Protein AF-A0A7S2I5P0-F1 (afdb_monomer_lite)

Secondary structure (DSSP, 8-state):
-HHHHHHHHHHHHHIIIIIHHHHHHT----HHHHHHHHHHHHHHHHHH-----HHHHHHHHHHHHHHHHHHHHHTT--HHHHHHGGGSHHHHHHHHHHHHHHHHHHHHHHHHHHSGGG-TTSHHHHHHHT-

pLDDT: mean 82.44, std 11.2, range [55.06, 95.25]

Structure (mmCIF, N/CA/C/O backbone):
data_AF-A0A7S2I5P0-F1
#
_entry.id   AF-A0A7S2I5P0-F1
#
loop_
_atom_site.group_PDB
_atom_site.id
_atom_site.type_symbol
_atom_site.label_atom_id
_atom_site.label_alt_id
_atom_site.label_comp_id
_atom_site.label_asym_id
_atom_site.label_entity_id
_atom_site.label_seq_id
_atom_site.pdbx_PDB_ins_code
_atom_site.Cartn_x
_atom_site.Cartn_y
_atom_site.Cartn_z
_atom_site.occupancy
_atom_site.B_iso_or_equiv
_atom_site.auth_seq_id
_atom_site.auth_comp_id
_atom_site.auth_asym_id
_atom_site.auth_atom_id
_atom_site.pdbx_PDB_model_num
ATOM 1 N N . GLU A 1 1 ? -12.208 -13.092 -12.581 1.00 65.56 1 GLU A N 1
ATOM 2 C CA . GLU A 1 1 ? -12.834 -13.756 -11.414 1.00 65.56 1 GLU A CA 1
ATOM 3 C C . GLU A 1 1 ? -11.961 -13.665 -10.165 1.00 65.56 1 GLU A C 1
ATOM 5 O O . GLU A 1 1 ? -12.388 -12.988 -9.244 1.00 65.56 1 GLU A O 1
ATOM 10 N N . ARG A 1 2 ? -10.699 -14.126 -10.182 1.00 71.06 2 ARG A N 1
ATOM 11 C CA . ARG A 1 2 ? -9.745 -14.030 -9.046 1.00 71.06 2 ARG A CA 1
ATOM 12 C C . ARG A 1 2 ? -9.761 -12.713 -8.249 1.00 71.06 2 ARG A C 1
ATOM 14 O O . ARG A 1 2 ? -9.813 -12.744 -7.027 1.00 71.06 2 ARG A O 1
ATOM 21 N N . MET A 1 3 ? -9.720 -11.557 -8.919 1.00 74.88 3 MET A N 1
ATOM 22 C CA . MET A 1 3 ? -9.725 -10.250 -8.239 1.00 74.88 3 MET A CA 1
ATOM 23 C C . MET A 1 3 ? -11.043 -9.970 -7.501 1.00 74.88 3 MET A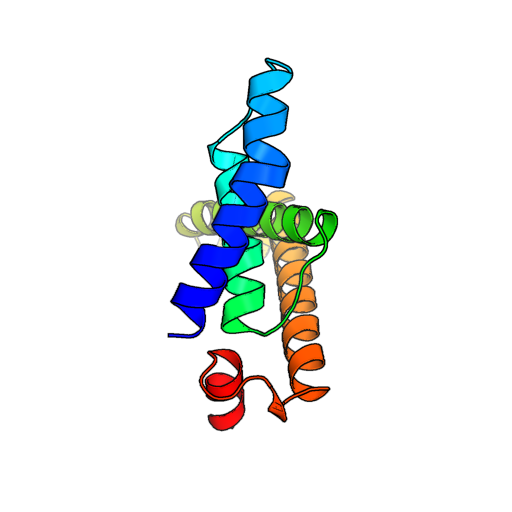 C 1
ATOM 25 O O . MET A 1 3 ? -11.029 -9.396 -6.418 1.00 74.88 3 MET A O 1
ATOM 29 N N . LEU A 1 4 ? -12.179 -10.388 -8.064 1.00 79.31 4 LEU A N 1
ATOM 30 C CA . LEU A 1 4 ? -13.486 -10.234 -7.422 1.00 79.31 4 LEU A CA 1
ATOM 31 C C . LEU A 1 4 ? -13.622 -11.172 -6.221 1.00 79.31 4 LEU A C 1
ATOM 33 O O . LEU A 1 4 ? -14.131 -10.747 -5.186 1.00 79.31 4 LEU A O 1
ATOM 37 N N . ASP A 1 5 ? -13.129 -12.405 -6.338 1.00 83.75 5 ASP A N 1
ATOM 38 C CA . ASP A 1 5 ? -13.172 -13.385 -5.250 1.00 83.75 5 ASP A CA 1
ATOM 39 C C . ASP A 1 5 ? -12.285 -12.954 -4.078 1.00 83.75 5 ASP A C 1
ATOM 41 O O . ASP A 1 5 ? -12.752 -12.897 -2.941 1.00 83.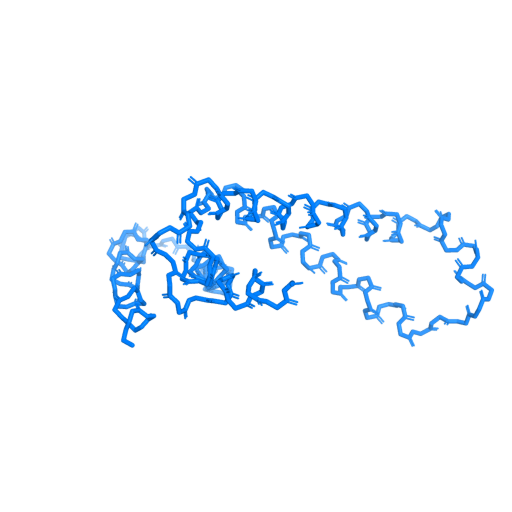75 5 ASP A O 1
ATOM 45 N N . LEU A 1 6 ? -11.044 -12.534 -4.360 1.00 80.69 6 LEU A N 1
ATOM 46 C CA . LEU A 1 6 ? -10.153 -11.957 -3.349 1.00 80.69 6 LEU A CA 1
ATOM 47 C C . LEU A 1 6 ? -10.767 -10.711 -2.704 1.00 80.69 6 LEU A C 1
ATOM 49 O O . LEU A 1 6 ? -10.680 -10.548 -1.492 1.00 80.69 6 LEU A O 1
ATOM 53 N N . CYS A 1 7 ? -11.416 -9.846 -3.490 1.00 84.19 7 CYS A N 1
ATOM 54 C CA . CYS A 1 7 ? -12.056 -8.642 -2.963 1.00 84.19 7 CYS A CA 1
ATOM 55 C C . CYS A 1 7 ? -13.156 -9.000 -1.959 1.00 84.19 7 CYS A C 1
ATOM 57 O O . CYS A 1 7 ? -13.184 -8.455 -0.861 1.00 84.19 7 CYS A O 1
ATOM 59 N N . ARG A 1 8 ? -14.026 -9.962 -2.293 1.00 87.44 8 ARG A N 1
ATOM 60 C CA . ARG A 1 8 ? -15.093 -10.414 -1.387 1.00 87.44 8 ARG A CA 1
ATOM 61 C C . ARG A 1 8 ? -14.541 -10.967 -0.078 1.00 87.44 8 ARG A C 1
ATOM 63 O O . ARG A 1 8 ? -15.050 -10.600 0.976 1.00 87.44 8 ARG A O 1
ATOM 70 N N . VAL A 1 9 ? -13.509 -11.809 -0.150 1.00 88.69 9 VAL A N 1
ATOM 71 C CA . VAL A 1 9 ? -12.866 -12.387 1.040 1.00 88.69 9 VAL A CA 1
ATOM 72 C C . VAL A 1 9 ? -12.260 -11.286 1.906 1.00 88.69 9 VAL A C 1
ATOM 74 O O . VAL A 1 9 ? -12.614 -11.172 3.075 1.00 88.69 9 VAL A O 1
ATOM 77 N N . ARG A 1 10 ? -11.429 -10.414 1.323 1.00 85.75 10 ARG A N 1
ATOM 78 C CA . ARG A 1 10 ? -10.740 -9.350 2.066 1.00 85.75 10 ARG A CA 1
ATOM 79 C C . ARG A 1 10 ? -11.693 -8.322 2.661 1.00 85.75 10 ARG A C 1
ATOM 81 O O . ARG A 1 10 ? -11.487 -7.890 3.789 1.00 85.75 10 ARG A O 1
ATOM 88 N N . VAL A 1 11 ? -12.743 -7.936 1.935 1.00 89.88 11 VAL A N 1
ATOM 89 C CA . VAL A 1 11 ? -13.776 -7.039 2.474 1.00 89.88 11 VAL A CA 1
ATOM 90 C C . VAL A 1 11 ? -14.496 -7.700 3.648 1.00 89.88 11 VAL A C 1
ATOM 92 O O . VAL A 1 11 ? -14.709 -7.040 4.659 1.00 89.88 11 VAL A O 1
ATOM 95 N N . GLY A 1 12 ? -14.834 -8.990 3.540 1.00 89.81 12 GLY A N 1
ATOM 96 C CA . GLY A 1 12 ? -15.434 -9.746 4.640 1.00 89.81 12 GLY A CA 1
ATOM 97 C C . GLY A 1 12 ? -14.544 -9.746 5.882 1.00 89.81 12 GLY A C 1
ATOM 98 O O . GLY A 1 12 ? -14.991 -9.326 6.943 1.00 89.81 12 GLY A O 1
ATOM 99 N N . GLU A 1 13 ? -13.271 -10.121 5.720 1.00 90.12 13 GLU A N 1
ATOM 100 C CA . GLU A 1 13 ? -12.268 -10.116 6.794 1.00 90.12 13 GLU A CA 1
ATOM 101 C C . GLU A 1 13 ? -12.108 -8.735 7.439 1.00 90.12 13 GLU A C 1
ATOM 103 O O . GLU A 1 13 ? -12.005 -8.632 8.658 1.00 90.12 13 GLU A O 1
ATOM 108 N N . TRP A 1 14 ? -12.117 -7.667 6.641 1.00 88.81 14 TRP A N 1
ATOM 109 C CA . TRP A 1 14 ? -11.975 -6.303 7.144 1.00 88.81 14 TRP A CA 1
ATOM 110 C C . TRP A 1 14 ? -13.212 -5.823 7.912 1.00 88.81 14 TRP A C 1
ATOM 112 O O . TRP A 1 14 ? -13.084 -5.184 8.959 1.00 88.81 14 TRP A O 1
ATOM 122 N N . ILE A 1 15 ? -14.415 -6.162 7.437 1.00 89.50 15 ILE A N 1
ATOM 123 C CA . ILE A 1 15 ? -15.659 -5.848 8.149 1.00 89.50 15 ILE A CA 1
ATOM 124 C C . ILE A 1 15 ? -15.661 -6.544 9.511 1.00 89.50 15 ILE A C 1
ATOM 126 O O . ILE A 1 15 ? -15.783 -5.870 10.531 1.00 89.50 15 ILE A O 1
ATOM 130 N N . THR A 1 16 ? -15.456 -7.861 9.532 1.00 92.88 16 THR A N 1
ATOM 131 C CA . THR A 1 16 ? -15.566 -8.654 10.764 1.00 92.88 16 THR A CA 1
ATOM 132 C C . THR A 1 16 ? -14.381 -8.460 11.707 1.00 92.88 16 THR A C 1
ATOM 134 O O . THR A 1 16 ? -14.526 -8.514 12.921 1.00 92.88 16 THR A O 1
ATOM 137 N N . GLY A 1 17 ? -13.178 -8.264 11.163 1.00 88.19 17 GLY A N 1
ATOM 138 C CA . GLY A 1 17 ? -11.940 -8.188 11.940 1.00 88.19 17 GLY A CA 1
ATOM 139 C C . GLY A 1 17 ? -11.553 -6.778 12.377 1.00 88.19 17 GLY A C 1
ATOM 140 O O . GLY A 1 17 ? -10.729 -6.630 13.275 1.00 88.19 17 GLY A O 1
ATOM 141 N N . THR A 1 18 ? -12.110 -5.738 11.753 1.00 86.25 18 THR A N 1
ATOM 142 C CA . THR A 1 18 ? -11.742 -4.344 12.043 1.00 86.25 18 THR A CA 1
ATOM 143 C C . THR A 1 18 ? -12.959 -3.472 12.312 1.00 86.25 18 THR A C 1
ATOM 145 O O . THR A 1 18 ? -13.018 -2.837 13.360 1.00 86.25 18 THR A O 1
ATOM 148 N N . LEU A 1 19 ? -13.938 -3.427 11.404 1.00 86.81 19 LEU A N 1
ATOM 149 C CA . LEU A 1 19 ? -15.044 -2.469 11.522 1.00 86.81 19 LEU A CA 1
ATOM 150 C C . LEU A 1 19 ? -16.027 -2.825 12.640 1.00 86.81 19 LEU A C 1
ATOM 152 O O . LEU A 1 19 ? -16.378 -1.949 13.424 1.00 86.81 19 LEU A O 1
ATOM 156 N N . GLU A 1 20 ? -16.457 -4.084 12.732 1.00 91.81 20 GLU A N 1
ATOM 157 C CA . GLU A 1 20 ? -17.368 -4.543 13.789 1.00 91.81 20 GLU A CA 1
ATOM 158 C C . GLU A 1 20 ? -16.786 -4.300 15.197 1.00 91.81 20 GLU A C 1
ATOM 160 O O . GLU A 1 20 ? -17.452 -3.620 15.983 1.00 91.81 20 GLU A O 1
ATOM 165 N N . PRO A 1 21 ? -15.530 -4.693 15.505 1.00 91.81 21 PRO A N 1
ATOM 166 C CA . PRO A 1 21 ? -14.907 -4.386 16.794 1.00 91.81 21 PRO A CA 1
ATOM 167 C C . PRO A 1 21 ? -14.844 -2.890 17.128 1.00 91.81 21 PRO A C 1
ATOM 169 O O . PRO A 1 21 ? -15.055 -2.510 18.277 1.00 91.81 21 PRO A O 1
ATOM 172 N N . LEU A 1 22 ? -14.565 -2.032 16.139 1.00 88.44 22 LEU A N 1
ATOM 173 C CA . LEU A 1 22 ? -14.495 -0.578 16.337 1.00 88.44 22 LEU A CA 1
ATOM 174 C C . LEU A 1 22 ? -15.871 0.039 16.613 1.00 88.44 22 LEU A C 1
ATOM 176 O O . LEU A 1 22 ? -15.991 0.987 17.390 1.00 88.44 22 LEU A O 1
ATOM 180 N N . VAL A 1 23 ? -16.920 -0.502 15.988 1.00 88.81 23 VAL A N 1
ATOM 181 C CA . VAL A 1 23 ? -18.304 -0.101 16.267 1.00 88.81 23 VAL A CA 1
ATOM 182 C C . VAL A 1 23 ? -18.708 -0.532 17.676 1.00 88.81 23 VAL A C 1
ATOM 184 O O . VAL A 1 23 ? -19.314 0.258 18.398 1.00 88.81 23 VAL A O 1
ATOM 187 N N . GLU A 1 24 ? -18.353 -1.752 18.083 1.00 92.38 24 GLU A N 1
ATOM 188 C CA . GLU A 1 24 ? -18.640 -2.279 19.422 1.00 92.38 24 GLU A CA 1
ATOM 189 C C . GLU A 1 24 ? -17.906 -1.514 20.531 1.00 92.38 24 GLU A C 1
ATOM 191 O O . GLU A 1 24 ? -18.483 -1.261 21.590 1.00 92.38 24 GLU A O 1
ATOM 196 N N . SER A 1 25 ? -16.655 -1.108 20.294 1.00 91.44 25 SER A N 1
ATOM 197 C CA . SER A 1 25 ? -15.862 -0.328 21.251 1.00 91.44 25 SER A CA 1
ATOM 198 C C . SER A 1 25 ? -16.259 1.152 21.314 1.00 91.44 25 SER A C 1
ATOM 200 O O . SER A 1 25 ? -15.905 1.842 22.272 1.00 91.44 25 SER A O 1
ATOM 202 N N . GLY A 1 26 ? -17.007 1.649 20.321 1.00 89.38 26 GLY A N 1
ATOM 203 C CA . GLY A 1 26 ? -17.375 3.061 20.206 1.00 89.38 26 GLY A CA 1
ATOM 204 C C . GLY A 1 26 ? -16.186 3.977 19.897 1.00 89.38 26 GLY A C 1
ATOM 205 O O . GLY A 1 26 ? -16.243 5.177 20.176 1.00 89.38 26 GLY A O 1
ATOM 206 N N . GLU A 1 27 ? -15.099 3.424 19.357 1.00 88.75 27 GLU A N 1
ATOM 207 C CA . GLU A 1 27 ? -13.895 4.177 19.021 1.00 88.75 27 GLU A CA 1
ATOM 208 C C . GLU A 1 27 ? -14.064 5.003 17.739 1.00 88.75 27 GLU A C 1
ATOM 210 O O . GLU A 1 27 ? -14.821 4.675 16.823 1.00 88.75 27 GLU A O 1
ATOM 215 N N . VAL A 1 28 ? -13.330 6.116 17.663 1.00 86.31 28 VAL A N 1
ATOM 216 C CA . VAL A 1 28 ? -13.319 6.968 16.470 1.00 86.31 28 VAL A CA 1
ATOM 217 C C . VAL A 1 28 ? -12.413 6.341 15.415 1.00 86.31 28 VAL A C 1
ATOM 219 O O . VAL A 1 28 ? -11.231 6.112 15.659 1.00 86.31 28 VAL A O 1
ATOM 222 N N . PHE A 1 29 ? -12.959 6.130 14.219 1.00 86.19 29 PHE A N 1
ATOM 223 C CA . PHE A 1 29 ? -12.261 5.513 13.097 1.00 86.19 29 PHE A CA 1
ATOM 224 C C . PHE A 1 29 ? -12.114 6.475 11.911 1.00 86.19 29 PHE A C 1
ATOM 226 O O . PHE A 1 29 ? -13.094 7.049 11.430 1.00 86.19 29 PHE A O 1
ATOM 233 N N . ASP A 1 30 ? -10.888 6.616 11.398 1.00 89.81 30 ASP A N 1
ATOM 234 C CA . ASP A 1 30 ? -10.626 7.326 10.144 1.00 89.81 30 ASP A CA 1
ATOM 235 C C . ASP A 1 30 ? -10.866 6.393 8.948 1.00 89.81 30 ASP A C 1
ATOM 237 O O . ASP A 1 30 ? -10.002 5.610 8.538 1.00 89.81 30 ASP A O 1
ATOM 241 N N . VAL A 1 31 ? -12.057 6.517 8.358 1.00 89.00 31 VAL A N 1
ATOM 242 C CA . VAL A 1 31 ? -12.475 5.742 7.182 1.00 89.00 31 VAL A CA 1
ATOM 243 C C . VAL A 1 31 ? -11.547 5.962 5.990 1.00 89.00 31 VAL A C 1
ATOM 245 O O . VAL A 1 31 ? -11.281 5.022 5.240 1.00 89.00 31 VAL A O 1
ATOM 248 N N . ALA A 1 32 ? -11.033 7.179 5.795 1.00 90.56 32 ALA A N 1
ATOM 249 C CA . ALA A 1 32 ? -10.187 7.481 4.650 1.00 90.56 32 ALA A CA 1
ATOM 250 C C . ALA A 1 32 ? -8.833 6.775 4.775 1.00 90.56 32 ALA A C 1
ATOM 252 O O . ALA A 1 32 ? -8.375 6.152 3.814 1.00 90.56 32 ALA A O 1
ATOM 253 N N . LEU A 1 33 ? -8.215 6.824 5.957 1.00 90.56 33 LEU A N 1
ATOM 254 C CA . LEU A 1 33 ? -6.971 6.104 6.223 1.00 90.56 33 LEU A CA 1
ATOM 255 C C . LEU A 1 33 ? -7.173 4.585 6.135 1.00 90.56 33 LEU A C 1
ATOM 257 O O . LEU A 1 33 ? -6.390 3.902 5.473 1.00 90.56 33 LEU A O 1
ATOM 261 N N . GLY A 1 34 ? -8.249 4.065 6.731 1.00 90.69 34 GLY A N 1
ATOM 262 C CA . GLY A 1 34 ? -8.587 2.645 6.661 1.00 90.69 34 GLY A CA 1
ATOM 263 C C . GLY A 1 34 ? -8.759 2.148 5.224 1.00 90.69 34 GLY A C 1
ATOM 264 O O . GLY A 1 34 ? -8.161 1.145 4.839 1.00 90.69 34 GLY A O 1
ATOM 265 N N . MET A 1 35 ? -9.483 2.899 4.388 1.00 90.94 35 MET A N 1
ATOM 266 C CA . MET A 1 35 ? -9.666 2.560 2.974 1.00 90.94 35 MET A CA 1
ATOM 267 C C . MET A 1 35 ? -8.368 2.641 2.167 1.00 90.94 35 MET A C 1
ATOM 269 O O . MET A 1 35 ? -8.149 1.801 1.293 1.00 90.94 35 MET A O 1
ATOM 273 N N . LYS A 1 36 ? -7.480 3.605 2.445 1.00 93.00 36 LYS A N 1
ATOM 274 C CA . LYS A 1 36 ? -6.155 3.664 1.800 1.00 93.00 36 LYS A CA 1
ATOM 275 C C . LYS A 1 36 ? -5.316 2.432 2.139 1.00 93.00 36 LYS A C 1
ATOM 277 O O . LYS A 1 36 ? -4.722 1.839 1.238 1.00 93.00 36 LYS A O 1
ATOM 282 N N . ARG A 1 37 ? -5.289 2.032 3.416 1.00 92.94 37 ARG A N 1
ATOM 283 C CA . ARG A 1 37 ? -4.572 0.833 3.880 1.00 92.94 37 ARG A CA 1
ATOM 284 C C . ARG A 1 37 ? -5.113 -0.423 3.208 1.00 92.94 37 ARG A C 1
ATOM 286 O O . ARG A 1 37 ? -4.352 -1.153 2.576 1.00 92.94 37 ARG A O 1
ATOM 293 N N . PHE A 1 38 ? -6.432 -0.603 3.263 1.00 91.81 38 PHE A N 1
ATOM 294 C CA . PHE A 1 38 ? -7.120 -1.738 2.657 1.00 91.81 38 PHE A CA 1
ATOM 295 C C . PHE A 1 38 ? -6.841 -1.845 1.154 1.00 91.81 38 PHE A C 1
ATOM 297 O O . PHE A 1 38 ? -6.394 -2.883 0.671 1.00 91.81 38 PHE A O 1
ATOM 304 N N . THR A 1 39 ? -7.062 -0.761 0.406 1.00 91.75 39 THR A N 1
ATOM 305 C CA . THR A 1 39 ? -6.903 -0.782 -1.056 1.00 91.75 39 THR A CA 1
ATOM 306 C C . THR A 1 39 ? -5.453 -1.000 -1.476 1.00 91.75 39 THR A C 1
ATOM 308 O O . THR A 1 39 ? -5.213 -1.735 -2.431 1.00 91.75 39 THR A O 1
ATOM 311 N N . THR A 1 40 ? -4.486 -0.433 -0.751 1.00 92.88 40 THR A N 1
ATOM 312 C CA . THR A 1 40 ? -3.056 -0.643 -1.025 1.00 92.88 40 THR A CA 1
ATOM 313 C C . THR A 1 40 ? -2.669 -2.106 -0.839 1.00 92.88 40 THR A C 1
ATOM 315 O O . THR A 1 40 ? -2.127 -2.708 -1.765 1.00 92.88 40 THR A O 1
ATOM 318 N N . ALA A 1 41 ? -3.004 -2.701 0.311 1.00 92.06 41 ALA A N 1
ATOM 319 C CA . ALA A 1 41 ? -2.714 -4.107 0.585 1.00 92.06 41 ALA A CA 1
ATOM 320 C C . ALA A 1 41 ? -3.396 -5.034 -0.435 1.00 92.06 41 ALA A C 1
ATOM 322 O O . ALA A 1 41 ? -2.753 -5.914 -1.006 1.00 92.06 41 ALA A O 1
ATOM 323 N N . PHE A 1 42 ? -4.674 -4.776 -0.732 1.00 90.88 42 PHE A N 1
ATOM 324 C CA . PHE A 1 42 ? -5.453 -5.564 -1.682 1.00 90.88 42 PHE A CA 1
ATOM 325 C C . PHE A 1 42 ? -4.881 -5.517 -3.104 1.00 90.88 42 PHE A C 1
ATOM 327 O O . PHE A 1 42 ? -4.750 -6.557 -3.746 1.00 90.88 42 PHE A O 1
ATOM 334 N N . ILE A 1 43 ? -4.531 -4.328 -3.612 1.00 89.38 43 ILE A N 1
ATOM 335 C CA . ILE A 1 43 ? -3.941 -4.192 -4.951 1.00 89.38 43 ILE A CA 1
ATOM 336 C C . ILE A 1 43 ? -2.619 -4.950 -5.012 1.00 89.38 43 ILE A C 1
ATOM 338 O O . ILE A 1 43 ? -2.370 -5.653 -5.989 1.00 89.38 43 ILE A O 1
ATOM 342 N N . VAL A 1 44 ? -1.782 -4.826 -3.981 1.00 89.69 44 VAL A N 1
ATOM 343 C CA . VAL A 1 44 ? -0.473 -5.479 -3.963 1.00 89.69 44 VAL A CA 1
ATOM 344 C C . VAL A 1 44 ? -0.613 -7.004 -3.954 1.00 89.69 44 VAL A C 1
ATOM 346 O O . VAL A 1 44 ? 0.027 -7.689 -4.752 1.00 89.69 44 VAL A O 1
ATOM 349 N N . GLU A 1 45 ? -1.521 -7.538 -3.147 1.00 87.94 45 GLU A N 1
ATOM 350 C CA . GLU A 1 45 ? -1.792 -8.973 -3.102 1.00 87.94 45 GLU A CA 1
ATOM 351 C C . GLU A 1 45 ? -2.415 -9.486 -4.406 1.00 87.94 45 GLU A C 1
ATOM 353 O O . GLU A 1 45 ? -1.953 -10.473 -4.979 1.00 87.94 45 GLU A O 1
ATOM 358 N N . ALA A 1 46 ? -3.439 -8.805 -4.921 1.00 84.75 46 ALA A N 1
ATOM 359 C CA . ALA A 1 46 ? -4.158 -9.254 -6.107 1.00 84.75 46 ALA A CA 1
ATOM 360 C C . ALA A 1 46 ? -3.315 -9.143 -7.387 1.00 84.75 46 ALA A C 1
ATOM 362 O O . ALA A 1 46 ? -3.395 -10.017 -8.251 1.00 84.75 46 ALA A O 1
ATOM 363 N N . ALA A 1 47 ? -2.529 -8.072 -7.529 1.00 83.38 47 ALA A N 1
ATOM 364 C CA . ALA A 1 47 ? -1.773 -7.790 -8.747 1.00 83.38 47 ALA A CA 1
ATOM 365 C C . ALA A 1 47 ? -0.355 -8.377 -8.743 1.00 83.38 47 ALA A C 1
ATOM 367 O O . ALA A 1 47 ? 0.180 -8.628 -9.824 1.00 83.38 47 ALA A O 1
ATOM 368 N N . PHE A 1 48 ? 0.243 -8.587 -7.565 1.00 83.25 48 PHE A N 1
ATOM 369 C CA . PHE A 1 48 ? 1.633 -9.037 -7.430 1.00 83.25 48 PHE A CA 1
ATOM 370 C C . PHE A 1 48 ? 1.789 -10.315 -6.600 1.00 83.25 48 PHE A C 1
ATOM 372 O O . PHE A 1 48 ? 2.905 -10.814 -6.484 1.00 83.25 48 PHE A O 1
ATOM 379 N N . GLY A 1 49 ? 0.709 -10.853 -6.024 1.00 82.12 49 GLY A N 1
ATOM 380 C CA . GLY A 1 49 ? 0.775 -12.052 -5.185 1.00 82.12 49 GLY A CA 1
ATOM 381 C C . GLY A 1 49 ? 1.509 -11.851 -3.865 1.00 82.12 49 GLY A C 1
ATOM 382 O O . GLY A 1 49 ? 1.918 -12.828 -3.247 1.00 82.12 49 GLY A O 1
ATOM 383 N N . TYR A 1 50 ? 1.722 -10.600 -3.456 1.00 87.56 50 TYR A N 1
ATOM 384 C CA . TYR A 1 50 ? 2.523 -10.258 -2.290 1.00 87.56 50 TYR A CA 1
ATOM 385 C C . TYR A 1 50 ? 1.629 -9.807 -1.138 1.00 87.56 50 TYR A C 1
ATOM 387 O O . TYR A 1 50 ? 0.913 -8.812 -1.250 1.00 87.56 50 TYR A O 1
ATOM 395 N N . SER A 1 51 ? 1.698 -10.512 -0.013 1.00 88.94 51 SER A N 1
ATOM 396 C CA . SER A 1 51 ? 0.999 -10.118 1.210 1.00 88.94 51 SER A CA 1
ATOM 397 C C . SER A 1 51 ? 1.852 -9.133 2.004 1.00 88.94 51 SER A C 1
ATOM 399 O O . SER A 1 51 ? 2.938 -9.473 2.472 1.00 88.94 51 SER A O 1
ATOM 401 N N . MET A 1 52 ? 1.365 -7.902 2.151 1.00 90.94 52 MET A N 1
ATOM 402 C CA . MET A 1 52 ? 2.051 -6.855 2.909 1.00 90.94 52 MET A CA 1
ATOM 403 C C . MET A 1 52 ? 1.801 -6.998 4.414 1.00 90.94 52 MET A C 1
ATOM 405 O O . MET A 1 52 ? 0.689 -7.317 4.827 1.00 90.94 52 MET A O 1
ATOM 409 N N . MET A 1 53 ? 2.811 -6.684 5.231 1.00 91.94 53 MET A N 1
ATOM 410 C CA . MET A 1 53 ? 2.617 -6.449 6.669 1.00 91.94 53 MET A CA 1
ATOM 411 C C . MET A 1 53 ? 2.059 -5.040 6.912 1.00 91.94 53 MET A C 1
ATOM 413 O O . MET A 1 53 ? 2.273 -4.150 6.085 1.00 91.94 53 MET A O 1
ATOM 417 N N . GLU A 1 54 ? 1.380 -4.807 8.037 1.00 88.44 54 GLU A N 1
ATOM 418 C CA . GLU A 1 54 ? 0.749 -3.510 8.336 1.00 88.44 54 GLU A CA 1
ATOM 419 C C . GLU A 1 54 ? 1.749 -2.345 8.311 1.00 88.44 54 GLU A C 1
ATOM 421 O O . GLU A 1 54 ? 1.487 -1.314 7.687 1.00 88.44 54 GLU A O 1
ATOM 426 N N . GLU A 1 55 ? 2.939 -2.524 8.888 1.00 91.75 55 GLU A N 1
ATOM 427 C CA . GLU A 1 55 ? 3.981 -1.491 8.902 1.00 91.75 55 GLU A CA 1
ATOM 428 C C . GLU A 1 55 ? 4.500 -1.187 7.492 1.00 91.75 55 GLU A C 1
ATOM 430 O O . GLU A 1 55 ? 4.927 -0.071 7.183 1.00 91.75 55 GLU A O 1
ATOM 435 N N . GLU A 1 56 ? 4.466 -2.189 6.615 1.00 93.19 56 GLU A N 1
ATOM 436 C CA . GLU A 1 56 ? 4.861 -2.040 5.224 1.00 93.19 56 GLU A CA 1
ATOM 437 C C . GLU A 1 56 ? 3.817 -1.242 4.438 1.00 93.19 56 GLU A C 1
ATOM 439 O O . GLU A 1 56 ? 4.188 -0.376 3.643 1.00 93.19 56 GLU A O 1
ATOM 444 N N . VAL A 1 57 ? 2.526 -1.480 4.698 1.00 94.50 57 VAL A N 1
ATOM 445 C CA . VAL A 1 57 ? 1.420 -0.700 4.121 1.00 94.50 57 VAL A CA 1
ATOM 446 C C . VAL A 1 57 ? 1.552 0.767 4.516 1.00 94.50 57 VAL A C 1
ATOM 448 O O . VAL A 1 57 ? 1.522 1.641 3.647 1.00 94.50 57 VAL A O 1
ATOM 451 N N . ASP A 1 58 ? 1.773 1.038 5.801 1.00 94.44 58 ASP A N 1
ATOM 452 C CA . ASP A 1 58 ? 1.954 2.398 6.310 1.00 94.44 58 ASP A CA 1
ATOM 453 C C . ASP A 1 58 ? 3.168 3.089 5.692 1.00 94.44 58 ASP A C 1
ATOM 455 O O . ASP A 1 58 ? 3.080 4.237 5.247 1.00 94.44 58 ASP A O 1
ATOM 459 N N . SER A 1 59 ? 4.296 2.380 5.594 1.00 94.44 59 SER A N 1
ATOM 460 C CA . SER A 1 59 ? 5.507 2.939 4.996 1.00 94.44 59 SER A CA 1
ATOM 461 C C . SER A 1 59 ? 5.319 3.277 3.516 1.00 94.44 59 SER A C 1
ATOM 463 O O . SER A 1 59 ? 5.788 4.323 3.057 1.00 94.44 59 SER A O 1
ATOM 465 N N . VAL A 1 60 ? 4.626 2.416 2.765 1.00 94.81 60 VAL A N 1
ATOM 466 C CA . VAL A 1 60 ? 4.326 2.645 1.347 1.00 94.81 60 VAL A CA 1
ATOM 467 C C . VAL A 1 60 ? 3.381 3.830 1.181 1.00 94.81 60 VAL A C 1
ATOM 469 O O . VAL A 1 60 ? 3.666 4.700 0.356 1.00 94.81 60 VAL A O 1
ATOM 472 N N . LEU A 1 61 ? 2.314 3.915 1.980 1.00 95.25 61 LEU A N 1
ATOM 473 C CA . LEU A 1 61 ? 1.374 5.037 1.950 1.00 95.25 61 LEU A CA 1
ATOM 474 C C . LEU A 1 61 ? 2.060 6.371 2.258 1.00 95.25 61 LEU A C 1
ATOM 476 O O . LEU A 1 61 ? 1.910 7.316 1.484 1.00 95.25 61 LEU A O 1
ATOM 480 N N . GLU A 1 62 ? 2.870 6.440 3.320 1.00 95.00 62 GLU A N 1
ATOM 481 C CA . GLU A 1 62 ? 3.618 7.656 3.664 1.00 95.00 62 GLU A CA 1
ATOM 482 C C . GLU A 1 62 ? 4.540 8.075 2.508 1.00 95.00 62 GLU A C 1
ATOM 484 O O . GLU A 1 62 ? 4.582 9.244 2.109 1.00 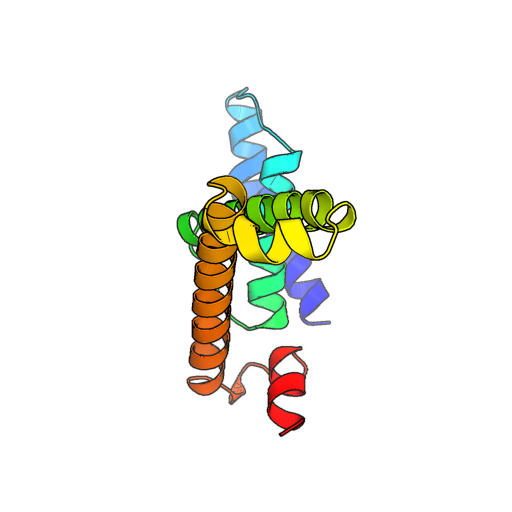95.00 62 GLU A O 1
ATOM 489 N N . CYS A 1 63 ? 5.272 7.119 1.928 1.00 93.94 63 CYS A N 1
ATOM 4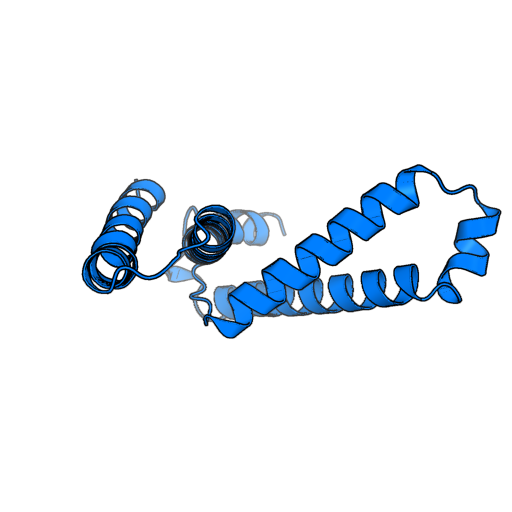90 C CA . CYS A 1 63 ? 6.171 7.411 0.817 1.00 93.94 63 CYS A CA 1
ATOM 491 C C . CYS A 1 63 ? 5.407 7.887 -0.425 1.00 93.94 63 CYS A C 1
ATOM 493 O O . CYS A 1 63 ? 5.856 8.828 -1.082 1.00 93.94 63 CYS A O 1
ATOM 495 N N . PHE A 1 64 ? 4.251 7.289 -0.730 1.00 92.19 64 PHE A N 1
ATOM 496 C CA . PHE A 1 64 ? 3.387 7.731 -1.823 1.00 92.19 64 PHE A CA 1
ATOM 497 C C . PHE A 1 64 ? 2.904 9.166 -1.617 1.00 92.19 64 PHE A C 1
ATOM 499 O O . PHE A 1 64 ? 3.020 9.977 -2.534 1.00 92.19 64 PHE A O 1
ATOM 506 N N . GLU A 1 65 ? 2.434 9.517 -0.420 1.00 91.81 65 GLU A N 1
ATOM 507 C CA . GLU A 1 65 ? 1.973 10.876 -0.113 1.00 91.81 65 GLU A CA 1
ATOM 508 C C . GLU A 1 65 ? 3.100 11.908 -0.251 1.00 91.81 65 GLU A C 1
ATOM 510 O O . GLU A 1 65 ? 2.917 12.951 -0.888 1.00 91.81 65 GLU A O 1
ATOM 515 N N . ILE A 1 66 ? 4.297 11.593 0.259 1.00 91.56 66 ILE A N 1
ATOM 516 C CA . ILE A 1 66 ? 5.491 12.434 0.096 1.00 91.56 66 ILE A CA 1
ATOM 517 C C . ILE A 1 66 ? 5.829 12.608 -1.390 1.00 91.56 66 ILE A C 1
ATOM 519 O O . ILE A 1 66 ? 6.112 13.724 -1.835 1.00 91.56 66 ILE A O 1
ATOM 523 N N . CYS A 1 67 ? 5.800 11.527 -2.172 1.00 88.94 67 CYS A N 1
ATOM 524 C CA . CYS A 1 67 ? 6.088 11.572 -3.602 1.00 88.94 67 CYS A CA 1
ATOM 525 C C . CYS A 1 67 ? 5.050 12.388 -4.381 1.00 88.94 67 CYS A C 1
ATOM 527 O O . CYS A 1 67 ? 5.437 13.212 -5.212 1.00 88.94 67 CYS A O 1
ATOM 529 N N . CYS A 1 68 ? 3.758 12.230 -4.089 1.00 87.69 68 CYS A N 1
ATOM 530 C CA . CYS A 1 68 ? 2.683 13.004 -4.708 1.00 87.69 68 CYS A CA 1
ATOM 531 C C . CYS A 1 68 ? 2.800 14.498 -4.379 1.00 87.69 68 CYS A C 1
ATOM 533 O O . CYS A 1 68 ? 2.764 15.329 -5.289 1.00 87.69 68 CYS A O 1
ATOM 535 N N . ALA A 1 69 ? 3.032 14.857 -3.113 1.00 85.31 69 ALA A N 1
ATOM 536 C CA . ALA A 1 69 ? 3.272 16.245 -2.714 1.00 85.31 69 ALA A CA 1
ATOM 537 C C . ALA A 1 69 ? 4.533 16.828 -3.387 1.00 85.31 69 ALA A C 1
ATOM 539 O O . ALA A 1 69 ? 4.548 17.971 -3.863 1.00 85.31 69 ALA A O 1
ATOM 540 N N . GLY A 1 70 ? 5.593 16.022 -3.494 1.00 78.00 70 GLY A N 1
ATOM 541 C CA . GLY A 1 70 ? 6.820 16.366 -4.209 1.00 78.00 70 GLY A CA 1
ATOM 542 C C . GLY A 1 70 ? 6.607 16.579 -5.712 1.00 78.00 70 GLY A C 1
ATOM 543 O O . GLY A 1 70 ? 7.195 17.487 -6.296 1.00 78.00 70 GLY A O 1
ATOM 544 N N . TYR A 1 71 ? 5.742 15.791 -6.350 1.00 75.38 71 TYR A N 1
ATOM 545 C CA . TYR A 1 71 ? 5.405 15.938 -7.767 1.00 75.38 71 TYR A CA 1
ATOM 546 C C . TYR A 1 71 ? 4.580 17.204 -8.029 1.00 75.38 71 TYR A C 1
ATOM 548 O O . TYR A 1 71 ? 4.926 17.995 -8.908 1.00 75.38 71 TYR A O 1
ATOM 556 N N . VAL A 1 72 ? 3.553 17.452 -7.209 1.00 69.00 72 VAL A N 1
ATOM 557 C CA . VAL A 1 72 ? 2.720 18.663 -7.298 1.00 69.00 72 VAL A CA 1
ATOM 558 C C . VAL A 1 72 ? 3.561 19.927 -7.114 1.00 69.00 72 VAL A C 1
ATOM 560 O O . VAL A 1 72 ? 3.409 20.886 -7.867 1.00 69.00 72 VAL A O 1
ATOM 563 N N . SER A 1 73 ? 4.513 19.921 -6.177 1.00 64.50 73 SER A N 1
ATOM 564 C CA . SER A 1 73 ? 5.421 21.062 -5.991 1.00 64.50 73 SER A CA 1
ATOM 565 C C . SER A 1 73 ? 6.402 21.251 -7.159 1.00 64.50 73 SER A C 1
ATOM 567 O O . SER A 1 73 ? 6.724 22.391 -7.509 1.00 64.50 73 SER A O 1
ATOM 569 N N . LYS A 1 74 ? 6.830 20.166 -7.823 1.00 62.47 74 LYS A N 1
ATOM 570 C CA . LYS A 1 74 ? 7.735 20.199 -8.987 1.00 62.47 74 LYS A CA 1
ATOM 571 C C . LYS A 1 74 ? 7.089 20.692 -10.284 1.00 62.47 74 LYS A C 1
ATOM 573 O O . LYS A 1 74 ? 7.813 21.260 -11.099 1.00 62.47 74 LYS A O 1
ATOM 578 N N . LEU A 1 75 ? 5.766 20.575 -10.454 1.00 57.03 75 LEU A N 1
ATOM 579 C CA . LEU A 1 75 ? 5.032 21.120 -11.616 1.00 57.03 75 LEU A CA 1
ATOM 580 C C . LEU A 1 75 ? 5.211 22.646 -11.796 1.00 57.03 75 LEU A C 1
ATOM 582 O O . LEU A 1 75 ? 4.917 23.177 -12.861 1.00 57.03 75 LEU A O 1
ATOM 586 N N . SER A 1 76 ? 5.730 23.347 -10.781 1.00 55.06 76 SER A N 1
ATOM 587 C CA . SER A 1 76 ? 5.937 24.802 -10.770 1.00 55.06 76 SER A CA 1
ATOM 588 C C . SER A 1 76 ? 7.402 25.264 -10.911 1.00 55.06 76 SER A C 1
ATOM 590 O O . SER A 1 76 ? 7.692 26.455 -10.752 1.00 55.06 76 SER A O 1
ATOM 592 N N . LEU A 1 77 ? 8.363 24.360 -11.157 1.00 57.25 77 LEU A N 1
ATOM 593 C CA . LEU A 1 77 ? 9.796 24.686 -11.077 1.00 57.25 77 LEU A CA 1
ATOM 594 C C . LEU A 1 77 ? 10.449 24.939 -12.445 1.00 57.25 77 LEU A C 1
ATOM 596 O O . LEU A 1 77 ? 10.418 24.101 -13.340 1.00 57.25 77 LEU A O 1
ATOM 600 N N . SER A 1 78 ? 11.133 26.080 -12.568 1.00 60.81 78 SER A N 1
ATOM 601 C CA . SER A 1 78 ? 12.033 26.407 -13.679 1.00 60.81 78 SER A CA 1
ATOM 602 C C . SER A 1 78 ? 13.404 25.717 -13.538 1.00 60.81 78 SER A C 1
ATOM 604 O O . SER A 1 78 ? 13.844 25.402 -12.429 1.00 60.81 78 SER A O 1
ATOM 606 N N . LEU A 1 79 ? 14.112 25.524 -14.662 1.00 60.69 79 LEU A N 1
ATOM 607 C CA . LEU A 1 79 ? 15.450 24.899 -14.777 1.00 60.69 79 LEU A CA 1
ATOM 608 C C . LEU A 1 79 ? 16.472 25.266 -13.666 1.00 60.69 79 LEU A C 1
ATOM 610 O O . LEU A 1 79 ? 17.143 24.362 -13.164 1.00 60.69 79 LEU A O 1
ATOM 614 N N . PRO A 1 80 ? 16.588 26.527 -13.199 1.00 64.75 80 PRO A N 1
ATOM 615 C CA . PRO A 1 80 ? 17.518 26.882 -12.119 1.00 64.75 80 PRO A CA 1
ATOM 616 C C . PRO A 1 80 ? 17.174 26.250 -10.759 1.00 64.75 80 PRO A C 1
ATOM 618 O O . PRO A 1 80 ? 18.070 25.885 -9.995 1.00 64.75 80 PRO A O 1
ATOM 621 N N . ARG A 1 81 ? 15.880 26.068 -10.450 1.00 60.22 81 ARG A N 1
ATOM 622 C CA . ARG A 1 81 ? 15.432 25.404 -9.210 1.00 60.22 81 ARG A CA 1
ATOM 623 C C . ARG A 1 81 ? 15.629 23.890 -9.246 1.00 60.22 81 ARG A C 1
ATOM 625 O O . ARG A 1 81 ? 15.661 23.274 -8.189 1.00 60.22 81 ARG A O 1
ATOM 632 N N . LEU A 1 82 ? 15.802 23.296 -10.425 1.00 61.22 82 LEU A N 1
ATOM 633 C CA . LEU A 1 82 ? 16.172 21.886 -10.585 1.00 61.22 82 LEU A CA 1
ATOM 634 C C . LEU A 1 82 ? 17.622 21.635 -10.140 1.00 61.22 82 LEU A C 1
ATOM 636 O O . LEU A 1 82 ? 17.880 20.678 -9.415 1.00 61.22 82 LEU A O 1
ATOM 640 N N . LEU A 1 83 ? 18.548 22.535 -10.495 1.00 61.78 83 LEU A N 1
ATOM 641 C CA . LEU A 1 83 ? 19.972 22.429 -10.142 1.00 61.78 83 LEU A CA 1
ATOM 642 C C . LEU A 1 83 ? 20.247 22.739 -8.660 1.00 61.78 83 LEU A C 1
ATOM 644 O O . LEU A 1 83 ? 21.010 22.025 -8.014 1.00 61.78 83 LEU A O 1
ATOM 648 N N . LEU A 1 84 ? 19.581 23.751 -8.091 1.00 63.97 84 LEU A N 1
ATOM 649 C CA . LEU A 1 84 ? 19.653 24.054 -6.650 1.00 63.97 84 LEU A CA 1
ATOM 650 C C . LEU A 1 84 ? 18.707 23.184 -5.802 1.00 63.97 84 LEU A C 1
ATOM 652 O O . LEU A 1 84 ? 18.798 23.169 -4.574 1.00 63.97 84 LEU A O 1
ATOM 656 N N . GLY A 1 85 ? 17.814 22.432 -6.449 1.00 62.06 85 GLY A N 1
ATOM 657 C CA . GLY A 1 85 ? 16.747 21.665 -5.810 1.00 62.06 85 GLY A CA 1
ATOM 658 C C . GLY A 1 85 ? 17.254 20.600 -4.846 1.00 62.06 85 GLY A C 1
ATOM 659 O O . GLY A 1 85 ? 16.625 20.374 -3.820 1.00 62.06 85 GLY A O 1
ATOM 660 N N . ARG A 1 86 ? 18.433 20.014 -5.090 1.00 64.38 86 ARG A N 1
ATOM 661 C CA . ARG A 1 86 ? 19.048 19.027 -4.182 1.00 64.38 86 ARG A CA 1
ATOM 662 C C . ARG A 1 86 ? 19.394 19.572 -2.793 1.00 64.38 86 ARG A C 1
ATOM 664 O O . ARG A 1 86 ? 19.484 18.790 -1.852 1.00 64.38 86 ARG A O 1
ATOM 671 N N . MET A 1 87 ? 19.559 20.887 -2.638 1.00 68.44 87 MET A N 1
ATOM 672 C CA . MET A 1 87 ? 19.747 21.508 -1.320 1.00 68.44 87 MET A CA 1
ATOM 673 C C . MET A 1 87 ? 18.421 21.750 -0.588 1.00 68.44 87 MET A C 1
ATOM 675 O O . MET A 1 87 ? 18.423 21.998 0.616 1.00 68.44 87 MET A O 1
ATOM 679 N N . HIS A 1 88 ? 17.282 21.630 -1.275 1.00 74.12 88 HIS A N 1
ATOM 680 C CA . HIS A 1 88 ? 15.972 21.814 -0.673 1.00 74.12 88 HIS A CA 1
ATOM 681 C C . HIS A 1 88 ? 15.553 20.550 0.107 1.00 74.12 88 HIS A C 1
ATOM 683 O O . HIS A 1 88 ? 15.435 19.473 -0.489 1.00 74.12 88 HIS A O 1
ATOM 689 N N . PRO A 1 89 ? 15.248 20.646 1.415 1.00 79.94 89 PRO A N 1
ATOM 690 C CA . PRO A 1 89 ? 14.885 19.485 2.235 1.00 79.94 89 PRO A CA 1
ATOM 691 C C . PRO A 1 89 ? 13.704 18.682 1.675 1.00 79.94 89 PRO A C 1
ATOM 693 O O . PRO A 1 8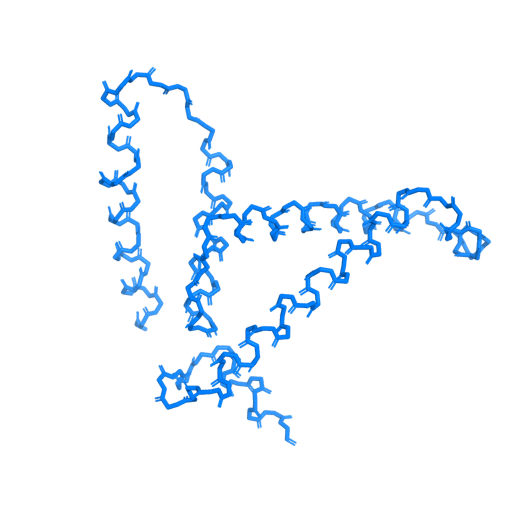9 ? 13.737 17.455 1.671 1.00 79.94 89 PRO A O 1
ATOM 696 N N . GLY A 1 90 ? 12.691 19.364 1.128 1.00 78.62 90 GLY A N 1
ATOM 697 C CA . GLY A 1 90 ? 11.539 18.712 0.488 1.00 78.62 90 GLY A CA 1
ATOM 698 C C . GLY A 1 90 ? 11.902 17.842 -0.723 1.00 78.62 90 GLY A C 1
ATOM 699 O O . GLY A 1 90 ? 11.350 16.754 -0.887 1.00 78.62 90 GLY A O 1
ATOM 700 N N . VAL A 1 91 ? 12.881 18.262 -1.534 1.00 78.81 91 VAL A N 1
ATOM 701 C CA . VAL A 1 91 ? 13.357 17.467 -2.678 1.00 78.81 91 VAL A CA 1
ATOM 702 C C . VAL A 1 91 ? 14.097 16.232 -2.179 1.00 78.81 91 VAL A C 1
ATOM 704 O O . VAL A 1 91 ? 13.801 15.134 -2.640 1.00 78.81 91 VAL A O 1
ATOM 707 N N . ARG A 1 92 ? 14.974 16.382 -1.178 1.00 83.38 92 ARG A N 1
ATOM 708 C CA . ARG A 1 92 ? 15.684 15.248 -0.561 1.00 83.38 92 ARG A CA 1
ATOM 709 C C . ARG A 1 92 ? 14.719 14.240 0.067 1.00 83.38 92 ARG A C 1
ATOM 711 O O . ARG A 1 92 ? 14.891 13.042 -0.124 1.00 83.38 92 ARG A O 1
ATOM 718 N N . ARG A 1 93 ? 13.682 14.710 0.771 1.00 86.62 93 ARG A N 1
ATOM 719 C CA . ARG A 1 93 ? 12.641 13.845 1.356 1.00 86.62 93 ARG A CA 1
ATOM 720 C C . ARG A 1 93 ? 11.873 13.084 0.271 1.00 86.62 93 ARG A C 1
ATOM 722 O O . ARG A 1 93 ? 11.631 11.892 0.423 1.00 86.62 93 ARG A O 1
ATOM 729 N N . THR A 1 94 ? 11.563 13.747 -0.843 1.00 87.25 94 THR A N 1
ATOM 730 C CA . THR A 1 94 ? 10.920 13.121 -2.010 1.00 87.25 94 THR A CA 1
ATOM 731 C C . THR A 1 94 ? 11.812 12.058 -2.654 1.00 87.25 94 THR A C 1
ATOM 733 O O . THR A 1 94 ? 11.336 10.972 -2.963 1.00 87.25 94 THR A O 1
ATOM 736 N N . GLU A 1 95 ? 13.105 12.338 -2.839 1.00 86.56 95 GLU A N 1
ATOM 737 C CA . GLU A 1 95 ? 14.072 11.370 -3.380 1.00 86.56 95 GLU A CA 1
ATOM 738 C C . GLU A 1 95 ? 14.228 10.147 -2.462 1.00 86.56 95 GLU A C 1
ATOM 740 O O . GLU A 1 95 ? 14.269 9.016 -2.941 1.00 86.56 95 GLU A O 1
ATOM 745 N N . GLN A 1 96 ? 14.263 10.352 -1.142 1.00 90.94 96 GLN A N 1
ATOM 746 C CA . GLN A 1 96 ? 14.316 9.258 -0.169 1.00 90.94 96 GLN A CA 1
ATOM 747 C C . GLN A 1 96 ? 13.048 8.396 -0.196 1.00 90.94 96 GLN A C 1
ATOM 749 O O . GLN A 1 96 ? 13.153 7.171 -0.204 1.00 90.94 96 GLN A O 1
ATOM 754 N N . ALA A 1 97 ? 11.864 9.013 -0.245 1.00 92.75 97 ALA A N 1
ATOM 755 C CA . ALA A 1 97 ? 10.597 8.295 -0.377 1.00 92.75 97 ALA A CA 1
ATOM 756 C C . ALA A 1 97 ? 10.528 7.503 -1.693 1.00 92.75 97 ALA A C 1
ATOM 758 O O . ALA A 1 97 ? 10.184 6.323 -1.685 1.00 92.75 97 ALA A O 1
ATOM 759 N N . ALA A 1 98 ? 10.956 8.103 -2.807 1.00 90.19 98 ALA A N 1
ATOM 760 C CA . ALA A 1 98 ? 11.020 7.426 -4.100 1.00 90.19 98 ALA A CA 1
ATOM 761 C C . ALA A 1 98 ? 11.973 6.219 -4.071 1.00 90.19 98 ALA A C 1
ATOM 763 O O . ALA A 1 98 ? 11.633 5.152 -4.577 1.00 90.19 98 ALA A O 1
ATOM 764 N N . SER A 1 99 ? 13.136 6.356 -3.426 1.00 92.81 99 SER A N 1
ATOM 765 C CA . SER A 1 99 ? 14.088 5.253 -3.238 1.00 92.81 99 SER A CA 1
ATOM 766 C C . SER A 1 99 ? 13.487 4.101 -2.421 1.00 92.81 99 SER A C 1
ATOM 768 O O . SER A 1 99 ? 13.627 2.933 -2.790 1.00 92.81 99 SER A O 1
ATOM 770 N N . LYS A 1 100 ? 12.732 4.407 -1.355 1.00 94.06 100 LYS A N 1
ATOM 771 C CA . LYS A 1 100 ? 12.001 3.392 -0.578 1.00 94.06 100 LYS A CA 1
ATOM 772 C C . LYS A 1 100 ? 10.944 2.671 -1.419 1.00 94.06 100 LYS A C 1
ATOM 774 O O . LYS A 1 100 ? 10.891 1.444 -1.380 1.00 94.06 100 LYS A O 1
ATOM 779 N N . LEU A 1 101 ? 10.162 3.401 -2.219 1.00 93.75 101 LEU A N 1
ATOM 780 C CA . LEU A 1 101 ? 9.177 2.803 -3.131 1.00 93.75 101 LEU A CA 1
ATOM 781 C C . LEU A 1 101 ? 9.842 1.917 -4.193 1.00 93.75 101 LEU A C 1
ATOM 783 O O . LEU A 1 101 ? 9.347 0.832 -4.484 1.00 93.75 101 LEU A O 1
ATOM 787 N N . GLN A 1 102 ? 10.994 2.324 -4.729 1.00 92.62 102 GLN A N 1
ATOM 788 C CA . GLN A 1 102 ? 11.754 1.512 -5.682 1.00 92.62 102 GLN A CA 1
ATOM 789 C C . GLN A 1 102 ? 12.296 0.224 -5.040 1.00 92.62 102 GLN A C 1
ATOM 791 O O . GLN A 1 102 ? 12.267 -0.844 -5.657 1.00 92.62 102 GLN A O 1
ATOM 796 N N . SER A 1 103 ? 12.764 0.305 -3.793 1.00 94.12 103 SER A N 1
ATOM 797 C CA . SER A 1 103 ? 13.180 -0.866 -3.014 1.00 94.12 103 SER A CA 1
ATOM 798 C C . SER A 1 103 ? 12.006 -1.818 -2.763 1.00 94.12 103 SER A C 1
ATOM 800 O O . SER A 1 103 ? 12.127 -3.024 -2.974 1.00 94.12 103 SER A O 1
ATOM 802 N N . PHE A 1 104 ? 10.837 -1.283 -2.398 1.00 93.50 104 PHE A N 1
ATOM 803 C CA . PHE A 1 104 ? 9.607 -2.065 -2.274 1.00 93.50 104 PHE A CA 1
ATOM 804 C C . PHE A 1 104 ? 9.225 -2.756 -3.591 1.00 93.50 104 PHE A C 1
ATOM 806 O O . PHE A 1 104 ? 9.060 -3.972 -3.607 1.00 93.50 104 PHE A O 1
ATOM 813 N N . ALA A 1 105 ? 9.204 -2.031 -4.712 1.00 90.50 105 ALA A N 1
ATOM 814 C CA . ALA A 1 105 ? 8.936 -2.615 -6.027 1.00 90.50 105 ALA A CA 1
ATOM 815 C C . ALA A 1 105 ? 9.935 -3.731 -6.388 1.00 90.50 105 ALA A C 1
ATOM 817 O O . ALA A 1 105 ? 9.560 -4.755 -6.956 1.00 90.50 105 ALA A O 1
ATOM 818 N N . SER A 1 106 ? 11.204 -3.578 -6.002 1.00 90.81 106 SER A N 1
ATOM 819 C CA . SER A 1 106 ? 12.225 -4.613 -6.197 1.00 90.81 106 SER A CA 1
ATOM 820 C C . SER A 1 106 ? 11.936 -5.874 -5.373 1.00 90.81 106 SER A C 1
ATOM 822 O O . SER A 1 106 ? 12.164 -6.982 -5.859 1.00 90.81 106 SER A O 1
ATOM 824 N N . ARG A 1 107 ? 11.399 -5.729 -4.151 1.00 91.12 107 ARG A N 1
ATOM 825 C CA . ARG A 1 107 ? 10.950 -6.861 -3.322 1.00 91.12 107 ARG A CA 1
ATOM 826 C C . ARG A 1 107 ? 9.742 -7.571 -3.930 1.00 91.12 107 ARG A C 1
ATOM 828 O O . ARG A 1 107 ? 9.761 -8.796 -3.974 1.00 91.12 107 ARG A O 1
ATOM 835 N N . LEU A 1 108 ? 8.768 -6.832 -4.471 1.00 88.56 108 LEU A N 1
ATOM 836 C CA . LEU A 1 108 ? 7.630 -7.416 -5.199 1.00 88.56 108 LEU A CA 1
ATOM 837 C C . LEU A 1 108 ? 8.104 -8.271 -6.381 1.00 88.56 108 LEU A C 1
ATOM 839 O O . LEU A 1 108 ? 7.733 -9.436 -6.502 1.00 88.56 108 LEU A O 1
ATOM 843 N N . LEU A 1 109 ? 8.994 -7.720 -7.213 1.00 85.81 109 LEU A N 1
ATOM 844 C CA . LEU A 1 109 ? 9.561 -8.436 -8.359 1.00 85.81 109 LEU A CA 1
ATOM 845 C C . LEU A 1 109 ? 10.352 -9.677 -7.940 1.00 85.81 109 LEU A C 1
ATOM 847 O O . LEU A 1 109 ? 10.284 -10.706 -8.608 1.00 85.81 109 LEU A O 1
ATOM 851 N N . LYS A 1 110 ? 11.119 -9.584 -6.851 1.00 87.44 110 LYS A N 1
ATOM 852 C CA . LYS A 1 110 ? 11.864 -10.723 -6.315 1.00 87.44 110 LYS A CA 1
ATOM 853 C C . LYS A 1 110 ? 10.916 -11.820 -5.822 1.00 87.44 110 LYS A C 1
ATOM 855 O O . LYS A 1 110 ? 11.101 -12.969 -6.201 1.00 87.44 110 LYS A O 1
ATOM 860 N N . SER A 1 111 ? 9.895 -11.455 -5.049 1.00 85.19 111 SER A N 1
ATOM 861 C CA . SER A 1 111 ? 8.903 -12.392 -4.514 1.00 85.19 111 SER A CA 1
ATOM 862 C C . SER A 1 111 ? 8.160 -13.142 -5.623 1.00 85.19 111 SER A C 1
ATOM 864 O O . SER A 1 111 ? 7.996 -14.356 -5.528 1.00 85.19 111 SER A O 1
ATOM 866 N N . TYR A 1 112 ? 7.801 -12.450 -6.709 1.00 82.56 112 TYR A N 1
ATOM 867 C CA . TYR A 1 112 ? 7.215 -13.083 -7.891 1.00 82.56 112 TYR A CA 1
ATOM 868 C C . TYR A 1 112 ? 8.154 -14.098 -8.545 1.00 82.56 112 TYR A C 1
ATOM 870 O O . TYR A 1 112 ? 7.753 -15.227 -8.805 1.00 82.56 112 TYR A O 1
ATOM 878 N N . ARG A 1 113 ? 9.419 -13.724 -8.783 1.00 82.50 113 ARG A N 1
ATOM 879 C CA . ARG A 1 113 ? 10.407 -14.614 -9.422 1.00 82.50 113 ARG A CA 1
ATOM 880 C C . ARG A 1 113 ? 10.693 -15.873 -8.612 1.00 82.50 113 ARG A C 1
ATOM 882 O O . ARG A 1 113 ? 11.099 -16.876 -9.186 1.00 82.50 113 ARG A O 1
ATOM 889 N N . GLU A 1 114 ? 10.519 -15.811 -7.298 1.00 84.12 114 GLU A N 1
ATOM 890 C CA . GLU A 1 114 ? 10.668 -16.964 -6.412 1.00 84.12 114 GLU A CA 1
ATOM 891 C C . GLU A 1 114 ? 9.456 -17.911 -6.479 1.00 84.12 114 GLU A C 1
ATOM 893 O O . GLU A 1 114 ? 9.615 -19.089 -6.179 1.00 84.12 114 GLU A O 1
ATOM 898 N N . ASN A 1 115 ? 8.273 -17.440 -6.908 1.00 76.06 115 ASN A N 1
ATOM 899 C CA . ASN A 1 115 ? 7.036 -18.235 -6.993 1.00 76.06 115 ASN A CA 1
ATOM 900 C C . ASN A 1 115 ? 6.170 -17.905 -8.239 1.00 76.06 115 ASN A C 1
ATOM 902 O O . ASN A 1 115 ? 5.000 -17.525 -8.097 1.00 76.06 115 ASN A O 1
ATOM 906 N N . PRO A 1 116 ? 6.698 -18.063 -9.469 1.00 68.56 116 PRO A N 1
ATOM 907 C CA . PRO A 1 116 ? 6.033 -17.587 -10.686 1.00 68.56 116 PRO A CA 1
ATOM 908 C C . PRO A 1 116 ? 4.760 -18.375 -11.040 1.00 68.56 116 PRO A C 1
ATOM 910 O O . PRO A 1 116 ? 3.816 -17.813 -11.594 1.00 68.56 116 PRO A O 1
ATOM 913 N N . GLU A 1 117 ? 4.691 -19.658 -10.671 1.00 64.19 117 GLU A N 1
ATOM 914 C CA . GLU A 1 117 ? 3.638 -20.594 -11.102 1.00 64.19 117 GLU A CA 1
ATOM 915 C C . GLU A 1 117 ? 2.239 -20.299 -10.518 1.00 64.19 117 GLU A C 1
ATOM 917 O O . GLU A 1 117 ? 1.244 -20.846 -10.985 1.00 64.19 117 GLU A O 1
ATOM 922 N N . SER A 1 118 ? 2.125 -19.414 -9.518 1.00 60.50 118 SER A N 1
ATOM 923 C CA . SER A 1 118 ? 0.854 -19.116 -8.828 1.00 60.50 118 SER A CA 1
ATOM 924 C C . SER A 1 118 ? 0.149 -17.831 -9.299 1.00 60.50 118 SER A C 1
ATOM 926 O O . SER A 1 118 ? -0.906 -17.459 -8.764 1.00 60.50 118 SER A O 1
ATOM 928 N N . LEU A 1 119 ? 0.722 -17.133 -10.288 1.00 65.81 119 LEU A N 1
ATOM 929 C CA . LEU A 1 119 ? 0.387 -15.739 -10.614 1.00 65.81 119 LEU A CA 1
ATOM 930 C C . LEU A 1 119 ? 0.086 -15.497 -12.099 1.00 65.81 119 LEU A C 1
ATOM 932 O O . LEU A 1 119 ? 0.111 -14.355 -12.562 1.00 65.81 119 LEU A O 1
ATOM 936 N N . ASP A 1 120 ? -0.269 -16.548 -12.831 1.00 64.69 120 ASP A N 1
ATOM 937 C CA . ASP A 1 120 ? -0.691 -16.442 -14.225 1.00 64.69 120 ASP A CA 1
ATOM 938 C C . ASP A 1 120 ? -1.919 -15.519 -14.376 1.00 64.69 120 ASP A C 1
ATOM 940 O O . ASP A 1 120 ? -2.878 -15.582 -13.599 1.00 64.69 120 ASP A O 1
ATOM 944 N N . GLY A 1 121 ? -1.864 -14.601 -15.346 1.00 67.00 121 GLY A N 1
ATOM 945 C CA . GLY A 1 121 ? -2.899 -13.582 -15.580 1.00 67.00 121 GLY A CA 1
ATOM 946 C C . GLY A 1 121 ? -2.880 -12.367 -14.636 1.00 67.00 121 GLY A C 1
ATOM 947 O O . GLY A 1 121 ? -3.778 -11.527 -14.711 1.00 67.00 121 GLY A O 1
ATOM 948 N N . THR A 1 122 ? -1.882 -12.240 -13.757 1.00 72.69 122 THR A N 1
ATOM 949 C CA . THR A 1 122 ? -1.678 -11.031 -12.935 1.00 72.69 122 THR A CA 1
ATOM 950 C C . THR A 1 122 ? -0.860 -9.962 -13.667 1.00 72.69 122 THR A C 1
ATOM 952 O O . THR A 1 122 ? -0.177 -10.241 -14.653 1.00 72.69 122 THR A O 1
ATOM 955 N N . VAL A 1 123 ? -0.898 -8.717 -13.171 1.00 75.00 123 VAL A N 1
ATOM 956 C CA . VAL A 1 123 ? -0.127 -7.599 -13.750 1.00 75.00 123 VAL A CA 1
ATOM 957 C C . VAL A 1 123 ? 1.366 -7.918 -13.778 1.00 75.00 123 VAL A C 1
ATOM 959 O O . VAL A 1 123 ? 2.038 -7.609 -14.757 1.00 75.00 123 VAL A O 1
ATOM 962 N N . ILE A 1 124 ? 1.893 -8.567 -12.739 1.00 74.38 124 ILE A N 1
ATOM 963 C CA . ILE A 1 124 ? 3.316 -8.898 -12.691 1.00 74.38 124 ILE A CA 1
ATOM 964 C C . ILE A 1 124 ? 3.724 -9.977 -13.704 1.00 74.38 124 ILE A C 1
ATOM 966 O O . ILE A 1 124 ? 4.813 -9.878 -14.261 1.00 74.38 124 ILE A O 1
ATOM 970 N N . ALA A 1 125 ? 2.840 -10.929 -14.020 1.00 73.19 125 ALA A N 1
ATOM 971 C CA . ALA A 1 125 ? 3.087 -11.907 -15.080 1.00 73.19 125 ALA A CA 1
ATOM 972 C C . ALA A 1 125 ? 3.143 -11.247 -16.466 1.00 73.19 125 ALA A C 1
ATOM 974 O O . ALA A 1 125 ? 4.001 -11.586 -17.277 1.00 73.19 125 ALA A O 1
ATOM 975 N N . LEU A 1 126 ? 2.292 -10.243 -16.714 1.00 73.50 126 LEU A N 1
ATOM 976 C CA . LEU A 1 126 ? 2.350 -9.445 -17.944 1.00 73.50 126 LEU A CA 1
ATOM 977 C C . LEU A 1 126 ? 3.653 -8.636 -18.044 1.00 73.50 126 LEU A C 1
ATOM 979 O O . LEU A 1 126 ? 4.239 -8.559 -19.117 1.00 73.50 126 LEU A O 1
ATOM 983 N N . ILE A 1 127 ? 4.120 -8.057 -16.932 1.00 72.31 127 ILE A N 1
ATOM 984 C CA . ILE A 1 127 ? 5.385 -7.302 -16.886 1.00 72.31 127 ILE A CA 1
ATOM 985 C C . ILE A 1 127 ? 6.595 -8.212 -17.138 1.00 72.31 127 ILE A C 1
ATOM 987 O O . ILE A 1 127 ? 7.578 -7.769 -17.730 1.00 72.31 127 ILE A O 1
ATOM 991 N N . ASP A 1 128 ? 6.571 -9.457 -16.660 1.00 73.38 128 ASP A N 1
ATOM 992 C CA . ASP A 1 128 ? 7.687 -10.383 -16.869 1.00 73.38 128 ASP A CA 1
ATOM 993 C C . ASP A 1 128 ? 7.722 -10.957 -18.291 1.00 73.38 128 ASP A C 1
ATOM 995 O O . ASP A 1 128 ? 8.808 -11.135 -18.836 1.00 73.38 128 ASP A O 1
ATOM 999 N N . ALA A 1 129 ? 6.553 -11.168 -18.906 1.00 72.56 129 ALA A N 1
ATOM 1000 C CA . ALA A 1 129 ? 6.417 -11.657 -20.278 1.00 72.56 129 ALA A CA 1
ATOM 1001 C C . ALA A 1 129 ? 6.816 -10.635 -21.365 1.00 72.56 129 ALA A C 1
ATOM 1003 O O . ALA A 1 129 ? 7.054 -11.034 -22.500 1.00 72.56 129 ALA A O 1
ATOM 1004 N N . ASP A 1 130 ? 6.887 -9.338 -21.040 1.00 65.81 130 ASP A N 1
ATOM 1005 C CA .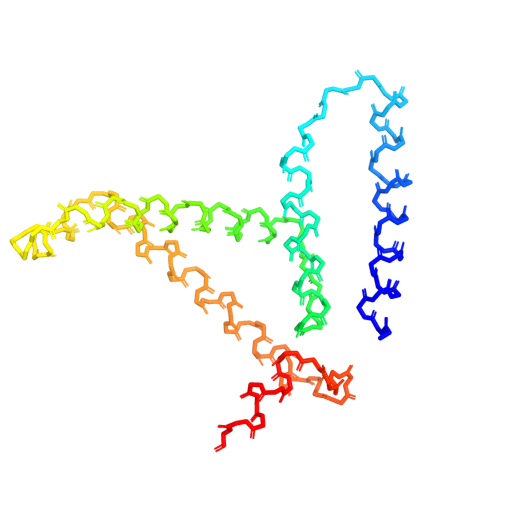 ASP A 1 130 ? 7.271 -8.248 -21.962 1.00 65.81 130 ASP A CA 1
ATOM 1006 C C . ASP A 1 130 ? 8.803 -8.040 -22.069 1.00 65.81 130 ASP A C 1
ATOM 1008 O O . ASP A 1 130 ? 9.272 -7.007 -22.549 1.00 65.81 130 ASP A O 1
ATOM 1012 N N . LYS A 1 131 ? 9.606 -8.996 -21.584 1.00 55.72 131 LYS A N 1
ATOM 1013 C CA . LYS A 1 131 ? 11.078 -9.003 -21.697 1.00 55.72 131 LYS A CA 1
ATOM 1014 C C . LYS A 1 131 ? 11.563 -9.912 -22.815 1.00 55.72 131 LYS A C 1
ATOM 1016 O O . LYS A 1 131 ? 12.572 -9.528 -23.449 1.00 55.72 131 LYS A O 1
#

Sequence (131 aa):
ERMLDLCRVRVGEWITGTLEPLVESGEVFDVALGMKRFTTAFIVEAAFGYSMMEEEVDSVLECFEICCAGYVSKLSLSLPRLLLGRMHPGVRRTEQAASKLQSFASRLLKSYRENPESLDGTVIALIDADK

Foldseek 3Di:
DQLVVLVVVLVVCCCVVPVVVCVVVVHDDDPVVSVQLSVQQSLLCSQLVDHDDSVRSVLLVVLVVLLVVLVVVCVPDDPVCVVVVVVPVSSVSNVVSVVVVVVVVVVSLVVCVVPVPVRPPHNSVVVVVVD

Organism: NCBI:txid374047

InterPro domains:
  IPR036396 Cytochrome P450 superfamily [G3DSA:1.10.630.10] (1-131)
  IPR036396 Cytochrome P450 superfamily [SSF48264] (15-116)

Radius of gyration: 18.43 Å; chains: 1; bounding box: 39×48×43 Å